Protein AF-A0A925A3A0-F1 (afdb_monomer_lite)

Structure (mmCIF, N/CA/C/O backbone):
data_AF-A0A925A3A0-F1
#
_entry.id   AF-A0A925A3A0-F1
#
loop_
_atom_site.g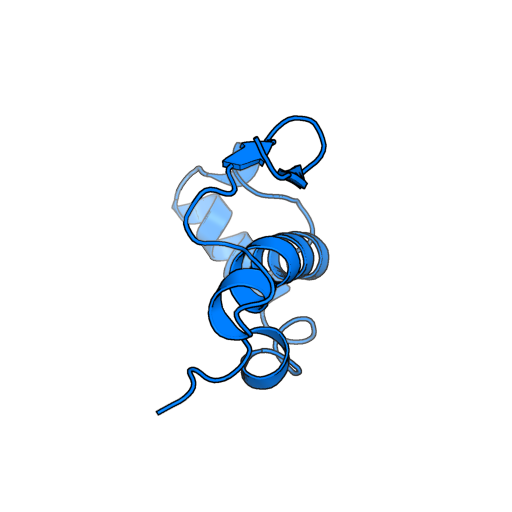roup_PDB
_atom_site.id
_atom_site.type_symbol
_atom_site.label_atom_id
_atom_site.label_alt_id
_atom_site.label_comp_id
_atom_site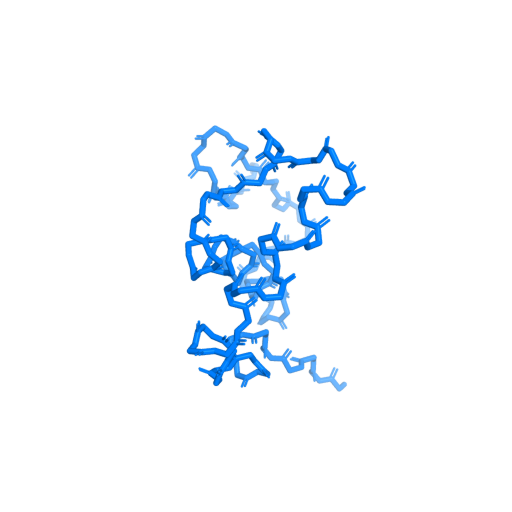.label_asym_id
_atom_site.label_entity_id
_atom_site.label_seq_id
_atom_site.pdbx_PDB_ins_code
_atom_site.Cartn_x
_atom_site.Cartn_y
_atom_site.Cartn_z
_atom_site.occupancy
_atom_site.B_iso_or_equiv
_atom_site.auth_seq_id
_atom_site.auth_comp_id
_atom_site.auth_asym_id
_atom_site.auth_atom_id
_atom_site.pdbx_PDB_model_num
ATOM 1 N N . MET A 1 1 ? 0.413 -13.040 19.579 1.00 56.38 1 MET A N 1
ATOM 2 C CA . MET A 1 1 ? 1.547 -12.830 18.656 1.00 56.38 1 MET A CA 1
ATOM 3 C C . MET A 1 1 ? 1.198 -11.599 17.839 1.00 56.38 1 MET A C 1
ATOM 5 O O . MET A 1 1 ? 0.133 -11.609 17.240 1.00 56.38 1 MET A O 1
ATOM 9 N N . SER A 1 2 ? 1.979 -10.521 17.926 1.00 67.12 2 SER A N 1
ATOM 10 C CA . SER A 1 2 ? 1.714 -9.321 17.118 1.00 67.12 2 SER A CA 1
ATOM 11 C C . SER A 1 2 ? 2.144 -9.591 15.678 1.00 67.12 2 SER A C 1
ATOM 13 O O . SER A 1 2 ? 3.184 -10.220 15.471 1.00 67.12 2 SER A O 1
ATOM 15 N N . LEU A 1 3 ? 1.341 -9.173 14.700 1.00 81.06 3 LEU A N 1
ATOM 16 C CA . LEU A 1 3 ? 1.728 -9.258 13.294 1.00 81.06 3 LEU A CA 1
ATOM 17 C C . LEU A 1 3 ? 2.848 -8.245 13.027 1.00 81.06 3 LEU A C 1
ATOM 19 O O . LEU A 1 3 ? 2.826 -7.126 13.538 1.00 81.06 3 LEU A O 1
ATOM 23 N N . THR A 1 4 ? 3.854 -8.644 12.249 1.00 87.50 4 THR A N 1
ATOM 24 C CA . THR A 1 4 ? 4.939 -7.741 11.851 1.00 87.50 4 THR A CA 1
ATOM 25 C C . THR A 1 4 ? 4.390 -6.643 10.942 1.00 87.50 4 THR A C 1
ATOM 27 O O . THR A 1 4 ? 3.619 -6.929 10.028 1.00 87.50 4 THR A O 1
ATOM 30 N N . SER A 1 5 ? 4.814 -5.400 11.184 1.00 90.19 5 SER A N 1
ATOM 31 C CA . SER A 1 5 ? 4.525 -4.260 10.308 1.00 90.19 5 SER A CA 1
ATOM 32 C C . SER A 1 5 ? 4.945 -4.564 8.868 1.00 90.19 5 SER A C 1
ATOM 34 O O . SER A 1 5 ? 6.036 -5.091 8.618 1.00 90.19 5 SER A O 1
ATOM 36 N N . ILE A 1 6 ? 4.087 -4.197 7.918 1.00 92.31 6 ILE A N 1
ATOM 37 C CA . ILE A 1 6 ? 4.379 -4.295 6.492 1.00 92.31 6 ILE A CA 1
ATOM 38 C C . ILE A 1 6 ? 5.576 -3.411 6.159 1.00 92.31 6 ILE A C 1
ATOM 40 O O . ILE A 1 6 ? 6.480 -3.883 5.475 1.00 92.31 6 ILE A O 1
ATOM 44 N N . ALA A 1 7 ? 5.650 -2.195 6.714 1.00 93.12 7 ALA A N 1
ATOM 45 C CA . ALA A 1 7 ? 6.782 -1.297 6.492 1.00 93.12 7 ALA A CA 1
ATOM 46 C C . ALA A 1 7 ? 8.128 -1.957 6.825 1.00 93.12 7 ALA A C 1
ATOM 48 O O . ALA A 1 7 ? 9.085 -1.846 6.057 1.00 93.12 7 ALA A O 1
ATOM 49 N N . VAL A 1 8 ? 8.186 -2.701 7.935 1.00 93.06 8 VAL A N 1
ATOM 50 C CA . VAL A 1 8 ? 9.386 -3.452 8.332 1.00 93.06 8 VAL A CA 1
ATOM 51 C C . VAL A 1 8 ? 9.668 -4.593 7.355 1.00 93.06 8 VAL A C 1
ATOM 53 O O . VAL A 1 8 ? 10.803 -4.757 6.908 1.00 93.06 8 VAL A O 1
ATOM 56 N N . ALA A 1 9 ? 8.647 -5.371 6.991 1.00 92.31 9 ALA A N 1
ATOM 57 C CA . ALA A 1 9 ? 8.802 -6.519 6.100 1.00 92.31 9 ALA A CA 1
ATOM 58 C C . ALA A 1 9 ? 9.224 -6.129 4.669 1.00 92.31 9 ALA A C 1
ATOM 60 O O . ALA A 1 9 ? 9.888 -6.911 3.985 1.00 92.31 9 ALA A O 1
ATOM 61 N N . THR A 1 10 ? 8.861 -4.926 4.214 1.00 93.25 10 THR A N 1
ATOM 62 C CA . THR A 1 10 ? 9.062 -4.477 2.829 1.00 93.25 10 THR A CA 1
ATOM 63 C C . THR A 1 10 ? 10.121 -3.388 2.667 1.00 93.25 10 THR A C 1
ATOM 65 O O . THR A 1 10 ? 10.240 -2.831 1.579 1.00 93.25 10 THR A O 1
ATOM 68 N N . ALA A 1 11 ? 10.912 -3.078 3.699 1.00 92.81 11 ALA A N 1
ATOM 69 C CA . ALA A 1 11 ? 11.834 -1.935 3.700 1.00 92.81 11 ALA A CA 1
ATOM 70 C C . ALA A 1 11 ? 12.786 -1.871 2.483 1.00 92.81 11 ALA A C 1
ATOM 72 O O . ALA A 1 11 ? 13.085 -0.792 1.983 1.00 92.81 11 ALA A O 1
ATOM 73 N N . ALA A 1 12 ? 13.237 -3.019 1.963 1.00 91.56 12 ALA A N 1
ATOM 74 C CA . ALA A 1 12 ? 14.151 -3.087 0.816 1.00 91.56 12 ALA A CA 1
ATOM 75 C C . ALA A 1 12 ? 13.450 -3.180 -0.557 1.00 91.56 12 ALA A C 1
ATOM 77 O O . ALA A 1 12 ? 14.112 -3.223 -1.594 1.00 91.56 12 ALA A O 1
ATOM 78 N N . TRP A 1 13 ? 12.120 -3.275 -0.595 1.00 92.50 13 TRP A N 1
ATOM 79 C CA . TRP A 1 13 ? 11.380 -3.580 -1.821 1.00 92.50 13 TRP A CA 1
ATOM 80 C C . TRP A 1 13 ? 11.272 -2.414 -2.810 1.00 92.50 13 TRP A C 1
ATOM 82 O O . TRP A 1 13 ? 11.349 -2.704 -4.007 1.00 92.50 13 TRP A O 1
ATOM 92 N N . PRO A 1 14 ? 11.125 -1.136 -2.392 1.00 88.31 14 PRO A N 1
ATOM 93 C CA . PRO A 1 14 ? 11.036 -0.012 -3.329 1.00 88.31 14 PRO A CA 1
ATOM 94 C C . PRO A 1 14 ? 12.149 -0.001 -4.382 1.00 88.31 14 PRO A C 1
ATOM 96 O O . PRO A 1 14 ? 11.875 0.141 -5.571 1.00 88.31 14 PRO A O 1
ATOM 99 N N . ALA A 1 15 ? 13.385 -0.294 -3.968 1.00 84.38 15 ALA A N 1
ATOM 100 C CA . ALA A 1 15 ? 14.550 -0.328 -4.850 1.00 84.38 15 ALA A CA 1
ATOM 101 C C . ALA A 1 15 ? 14.583 -1.521 -5.829 1.00 84.38 15 ALA A C 1
ATOM 103 O O . ALA A 1 15 ? 15.357 -1.509 -6.783 1.00 84.38 15 ALA A O 1
ATOM 104 N N . LEU A 1 16 ? 13.787 -2.572 -5.598 1.00 90.12 16 LEU A N 1
ATOM 105 C CA . LEU A 1 16 ? 13.918 -3.862 -6.291 1.00 90.12 16 LEU A CA 1
ATOM 106 C C . LEU A 1 16 ? 12.670 -4.275 -7.083 1.00 90.12 16 LEU A C 1
ATOM 108 O O . LEU A 1 16 ? 12.759 -5.096 -7.999 1.00 90.12 16 LEU A O 1
ATOM 112 N N . ALA A 1 17 ? 11.493 -3.767 -6.713 1.00 92.50 17 ALA A N 1
ATOM 113 C CA . ALA A 1 17 ? 10.220 -4.328 -7.157 1.00 92.50 17 ALA A CA 1
ATOM 114 C C . ALA A 1 17 ? 9.563 -3.586 -8.334 1.00 92.50 17 ALA A C 1
ATOM 116 O O . ALA A 1 17 ? 8.725 -4.194 -9.004 1.00 92.50 17 ALA A O 1
ATOM 117 N N . GLN A 1 18 ? 9.951 -2.335 -8.634 1.00 92.69 18 GLN A N 1
ATOM 118 C CA . GLN A 1 18 ? 9.298 -1.502 -9.663 1.00 92.69 18 GLN A CA 1
ATOM 119 C C . GLN A 1 18 ? 9.225 -2.209 -11.025 1.00 92.69 18 GLN A C 1
ATOM 121 O O . GLN A 1 18 ? 8.132 -2.454 -11.533 1.00 92.69 18 GLN A O 1
ATOM 126 N N . THR A 1 19 ? 10.362 -2.640 -11.581 1.00 92.50 19 THR A N 1
ATOM 127 C CA . THR A 1 19 ? 10.414 -3.279 -12.910 1.00 92.50 19 THR A CA 1
ATOM 128 C C . THR A 1 19 ? 9.569 -4.552 -12.978 1.00 92.50 19 THR A C 1
ATOM 130 O O . THR A 1 19 ? 8.845 -4.787 -13.948 1.00 92.50 19 THR A O 1
ATOM 133 N N . LYS A 1 20 ? 9.626 -5.387 -11.930 1.00 92.75 20 LYS A N 1
ATOM 134 C CA . LYS A 1 20 ? 8.838 -6.627 -11.869 1.00 92.75 20 LYS A CA 1
ATOM 135 C C . LYS A 1 20 ? 7.343 -6.326 -11.790 1.00 92.75 20 LYS A C 1
ATOM 137 O O . LYS A 1 20 ? 6.557 -6.972 -12.483 1.00 92.75 20 LYS A O 1
ATOM 142 N N . ARG A 1 21 ? 6.949 -5.328 -10.995 1.00 92.94 21 ARG A N 1
ATOM 143 C CA . ARG A 1 21 ? 5.556 -4.890 -10.875 1.00 92.94 21 ARG A CA 1
ATOM 144 C C . ARG A 1 21 ? 5.027 -4.300 -12.176 1.00 92.94 21 ARG A C 1
ATOM 146 O O . ARG A 1 21 ? 3.906 -4.615 -12.549 1.00 92.94 21 ARG A O 1
ATOM 153 N N . GLU A 1 22 ? 5.796 -3.479 -12.880 1.00 93.38 22 GLU A N 1
ATOM 154 C CA . GLU A 1 22 ? 5.382 -2.915 -14.172 1.00 93.38 22 GLU A CA 1
ATOM 155 C C . GLU A 1 22 ? 5.140 -3.997 -15.225 1.00 93.38 22 GLU A C 1
ATOM 157 O O . GLU A 1 22 ? 4.172 -3.930 -15.983 1.00 93.38 22 GLU A O 1
ATOM 162 N N . ALA A 1 23 ? 6.016 -5.004 -15.290 1.00 93.88 23 ALA A N 1
ATOM 163 C CA . ALA A 1 23 ? 5.820 -6.146 -16.177 1.00 93.88 23 ALA A CA 1
ATOM 164 C C . ALA A 1 23 ? 4.556 -6.932 -15.794 1.00 93.88 23 ALA A C 1
ATOM 166 O O . ALA A 1 23 ? 3.761 -7.297 -16.660 1.00 93.88 23 ALA A O 1
ATOM 167 N N . TRP A 1 24 ? 4.340 -7.144 -14.495 1.00 94.75 24 TRP A N 1
ATOM 168 C CA . TRP A 1 24 ? 3.152 -7.812 -13.969 1.00 94.75 24 TRP A CA 1
ATOM 169 C C . TRP A 1 24 ? 1.854 -7.036 -14.255 1.00 94.75 24 TRP A C 1
ATOM 171 O O . TRP A 1 24 ? 0.902 -7.634 -14.752 1.00 94.75 24 TRP A O 1
ATOM 181 N N . ARG A 1 25 ? 1.830 -5.711 -14.050 1.00 94.75 25 ARG A N 1
ATOM 182 C CA . ARG A 1 25 ? 0.678 -4.835 -14.345 1.00 94.75 25 ARG A CA 1
ATOM 183 C C . ARG A 1 25 ? 0.274 -4.890 -15.811 1.00 94.75 25 ARG A C 1
ATOM 185 O O . ARG A 1 25 ? -0.904 -5.053 -16.104 1.00 94.75 25 ARG A O 1
ATOM 192 N N . ARG A 1 26 ? 1.256 -4.807 -16.716 1.00 94.06 26 ARG A N 1
ATOM 193 C CA . ARG A 1 26 ? 1.032 -4.920 -18.164 1.00 94.06 26 ARG A CA 1
ATOM 194 C C . ARG A 1 26 ? 0.514 -6.299 -18.551 1.00 94.06 26 ARG A C 1
ATOM 196 O O . ARG A 1 26 ? -0.412 -6.399 -19.341 1.00 94.06 26 ARG A O 1
ATOM 203 N N . LYS A 1 27 ? 1.088 -7.361 -17.977 1.00 96.31 27 LYS A N 1
ATOM 204 C CA . LYS A 1 27 ? 0.663 -8.741 -18.248 1.00 96.31 27 LYS A CA 1
ATOM 205 C C . LYS A 1 27 ? -0.788 -9.000 -17.831 1.00 96.31 27 LYS A C 1
ATOM 207 O O . LYS A 1 27 ? -1.448 -9.815 -18.464 1.00 96.31 27 LYS A O 1
ATOM 212 N N . LEU A 1 28 ? -1.246 -8.364 -16.754 1.00 95.88 28 LEU A N 1
ATOM 213 C CA . LEU A 1 28 ? -2.585 -8.568 -16.200 1.00 95.88 28 LEU A CA 1
ATOM 214 C C . LEU A 1 28 ? -3.615 -7.517 -16.627 1.00 95.88 28 LEU A C 1
ATOM 216 O O . LEU A 1 28 ? -4.760 -7.625 -16.209 1.00 95.88 28 LEU A O 1
ATOM 220 N N . ASP A 1 29 ? -3.222 -6.524 -17.424 1.00 93.56 29 ASP A N 1
ATOM 221 C CA . ASP A 1 29 ? -4.087 -5.419 -17.856 1.00 93.56 29 ASP A CA 1
ATOM 222 C C . ASP A 1 29 ? -4.772 -4.667 -16.693 1.00 93.56 29 ASP A C 1
ATOM 224 O O . ASP A 1 29 ? -5.951 -4.330 -16.708 1.00 93.56 29 ASP A O 1
ATOM 228 N N . ILE A 1 30 ? -4.005 -4.412 -15.629 1.00 92.50 30 ILE A N 1
ATOM 229 C CA . ILE A 1 30 ? -4.461 -3.706 -14.413 1.00 92.50 30 ILE A CA 1
ATOM 230 C C . ILE A 1 30 ? -3.707 -2.393 -14.199 1.00 92.50 30 ILE A C 1
ATOM 232 O O . ILE A 1 30 ? -3.607 -1.882 -13.082 1.00 92.50 30 ILE A O 1
ATOM 236 N N . SER A 1 31 ? -3.117 -1.853 -15.264 1.00 89.69 31 SER A N 1
ATOM 237 C CA . SER A 1 31 ? -2.306 -0.639 -15.192 1.00 89.69 31 SER A CA 1
ATOM 238 C C . SER A 1 31 ? -3.096 0.536 -14.616 1.00 89.69 31 SER A C 1
ATOM 240 O O . SER A 1 31 ? -2.561 1.228 -13.756 1.00 89.69 31 SER A O 1
ATOM 242 N N . GLU A 1 32 ? -4.363 0.698 -14.999 1.00 89.94 32 GLU A N 1
ATOM 243 C CA . GLU A 1 32 ? -5.239 1.784 -14.531 1.00 89.94 32 GLU A CA 1
ATOM 244 C C . GLU A 1 32 ? -5.739 1.605 -13.085 1.00 89.94 32 GLU A C 1
ATOM 246 O O . GLU A 1 32 ? -6.191 2.559 -12.463 1.00 89.94 32 GLU A O 1
ATOM 251 N N . GLN A 1 33 ? -5.628 0.399 -12.516 1.00 88.75 33 GLN A N 1
ATOM 252 C CA . GLN A 1 33 ? -6.059 0.093 -11.140 1.00 88.75 33 GLN A CA 1
ATOM 253 C C . GLN A 1 33 ? -4.942 0.292 -10.104 1.00 88.75 33 GLN A C 1
ATOM 255 O O . GLN A 1 33 ? -5.134 0.064 -8.912 1.00 88.75 33 GLN A O 1
ATOM 260 N N . CYS A 1 34 ? -3.745 0.652 -10.560 1.00 89.06 34 CYS A N 1
ATOM 261 C CA . CYS A 1 34 ? -2.518 0.679 -9.779 1.00 89.06 34 CYS A CA 1
ATOM 262 C C . CYS A 1 34 ? -1.821 2.027 -9.957 1.00 89.06 34 CYS A C 1
ATOM 264 O O . CYS A 1 34 ? -1.695 2.503 -11.084 1.00 89.06 34 CYS A O 1
ATOM 266 N N . LEU A 1 35 ? -1.256 2.583 -8.883 1.00 88.44 35 LEU A N 1
ATOM 267 C CA . LEU A 1 35 ? -0.398 3.767 -8.997 1.00 88.44 35 LEU A CA 1
ATOM 268 C C . LEU A 1 35 ? 0.826 3.480 -9.868 1.00 88.44 35 LEU A C 1
ATOM 270 O O . LEU A 1 35 ? 1.307 2.344 -9.926 1.00 88.44 35 LEU A O 1
ATOM 274 N N . GLU A 1 36 ? 1.352 4.498 -10.543 1.00 87.50 36 GLU A N 1
ATOM 275 C CA . GLU A 1 36 ? 2.522 4.349 -11.408 1.00 87.50 36 GLU A CA 1
ATOM 276 C C . GLU A 1 36 ? 3.745 3.867 -10.614 1.00 87.50 36 GLU A C 1
ATOM 278 O O . GLU A 1 36 ? 4.312 2.811 -10.926 1.00 87.50 36 GLU A O 1
ATOM 283 N N . SER A 1 37 ? 4.046 4.549 -9.510 1.00 92.38 37 SER A N 1
ATOM 284 C CA . SER A 1 37 ? 5.116 4.186 -8.587 1.00 92.38 37 SER A CA 1
ATOM 285 C C . SER A 1 37 ? 4.711 3.040 -7.659 1.00 92.38 37 SER A C 1
ATOM 287 O O . SER A 1 37 ? 3.637 3.023 -7.053 1.00 92.38 37 SER A O 1
ATOM 289 N N . PHE A 1 38 ? 5.589 2.048 -7.536 1.00 93.00 38 PHE A N 1
ATOM 290 C CA . PHE A 1 38 ? 5.471 0.998 -6.534 1.00 93.00 38 PHE A CA 1
ATOM 291 C C . PHE A 1 38 ? 5.647 1.549 -5.123 1.00 93.00 38 PHE A C 1
ATOM 293 O O . PHE A 1 38 ? 4.944 1.103 -4.226 1.00 93.00 38 PHE A O 1
ATOM 300 N N . GLU A 1 39 ? 6.559 2.502 -4.931 1.00 93.94 39 GLU A N 1
ATOM 301 C CA . GLU A 1 39 ? 6.814 3.104 -3.624 1.00 93.94 39 GLU A CA 1
ATOM 302 C C . GLU A 1 39 ? 5.570 3.826 -3.103 1.00 93.94 39 GLU A C 1
ATOM 304 O O . GLU A 1 39 ? 5.151 3.580 -1.976 1.00 93.94 39 GLU A O 1
ATOM 309 N N . GLU A 1 40 ? 4.913 4.619 -3.952 1.00 93.44 40 GLU A N 1
ATOM 310 C CA . GLU A 1 40 ? 3.657 5.293 -3.601 1.00 93.44 40 GLU A CA 1
ATOM 311 C C . GLU A 1 40 ? 2.551 4.277 -3.296 1.00 93.44 40 GLU A C 1
ATOM 313 O O . GLU A 1 40 ? 1.875 4.372 -2.273 1.00 93.44 40 GLU A O 1
ATOM 318 N N . GLN A 1 41 ? 2.403 3.247 -4.139 1.00 93.25 41 GLN A N 1
ATOM 319 C CA . GLN A 1 41 ? 1.419 2.188 -3.908 1.00 93.25 41 GLN A CA 1
ATOM 320 C C . GLN A 1 41 ? 1.658 1.465 -2.579 1.00 93.25 41 GLN A C 1
ATOM 322 O O . GLN A 1 41 ? 0.706 1.170 -1.857 1.00 93.25 41 GLN A O 1
ATOM 327 N N . LEU A 1 42 ? 2.916 1.147 -2.277 1.00 95.00 42 LEU A N 1
ATOM 328 C CA . LEU A 1 42 ? 3.309 0.458 -1.057 1.00 95.00 42 LEU A CA 1
ATOM 329 C C . LEU A 1 42 ? 3.088 1.349 0.168 1.00 95.00 42 LEU A C 1
ATOM 331 O O . LEU A 1 42 ? 2.600 0.854 1.180 1.00 95.00 42 LEU A O 1
ATOM 335 N N . ALA A 1 43 ? 3.375 2.648 0.070 1.00 93.69 43 ALA A N 1
ATOM 336 C CA . ALA A 1 43 ? 3.104 3.609 1.132 1.00 93.69 43 ALA A CA 1
ATOM 337 C C . ALA A 1 43 ? 1.606 3.674 1.476 1.00 93.69 43 ALA A C 1
ATOM 339 O O . ALA A 1 43 ? 1.258 3.648 2.657 1.00 93.69 43 ALA A O 1
ATOM 340 N N . GLU A 1 44 ? 0.712 3.668 0.478 1.00 93.12 44 GLU A N 1
ATOM 341 C CA . GLU A 1 44 ? -0.740 3.628 0.723 1.00 93.12 44 GLU A CA 1
ATOM 342 C C . GLU A 1 44 ? -1.182 2.328 1.405 1.00 93.12 44 GLU A C 1
ATOM 344 O O . GLU A 1 44 ? -2.001 2.350 2.326 1.00 93.12 44 GLU A O 1
ATOM 349 N N . VAL A 1 45 ? -0.612 1.188 0.999 1.00 93.81 45 VAL A N 1
ATOM 350 C CA . VAL A 1 45 ? -0.893 -0.108 1.635 1.00 93.81 45 VAL A CA 1
ATOM 351 C C . VAL A 1 45 ? -0.406 -0.123 3.084 1.00 93.81 45 VAL A C 1
ATOM 353 O O . VAL A 1 45 ? -1.150 -0.546 3.965 1.00 93.81 45 VAL A O 1
ATOM 356 N N . ILE A 1 46 ? 0.809 0.365 3.348 1.00 94.75 46 ILE A N 1
ATOM 357 C CA . ILE A 1 46 ? 1.368 0.475 4.702 1.00 94.75 46 ILE A CA 1
ATOM 358 C C . ILE A 1 46 ? 0.474 1.362 5.571 1.00 94.75 46 ILE A C 1
ATOM 360 O O . ILE A 1 46 ? 0.092 0.950 6.664 1.00 94.75 46 ILE A O 1
ATOM 364 N N . GLN A 1 47 ? 0.088 2.543 5.081 1.00 92.69 47 GLN A N 1
ATOM 365 C CA . GLN A 1 47 ? -0.768 3.474 5.819 1.00 92.69 47 GLN A CA 1
ATOM 366 C C . GLN A 1 47 ? -2.121 2.851 6.187 1.00 92.69 47 GLN A C 1
ATOM 368 O O . GLN A 1 47 ? -2.642 3.112 7.270 1.00 92.69 47 GLN A O 1
ATOM 373 N N . PHE A 1 48 ? -2.682 2.019 5.309 1.00 94.31 48 PHE A N 1
ATOM 374 C CA . PHE A 1 48 ? -3.922 1.304 5.584 1.00 94.31 48 PHE A CA 1
ATOM 375 C C . PHE A 1 48 ? -3.733 0.167 6.602 1.00 94.31 48 PHE A C 1
ATOM 377 O O . PHE A 1 48 ? -4.461 0.113 7.595 1.00 94.31 48 PHE A O 1
ATOM 384 N N . VAL A 1 49 ? -2.772 -0.734 6.364 1.00 93.75 49 VAL A N 1
ATOM 385 C CA . VAL A 1 49 ? -2.637 -2.015 7.084 1.00 93.75 49 VAL A CA 1
ATOM 386 C C . VAL A 1 49 ? -1.933 -1.869 8.433 1.00 93.75 49 VAL A C 1
ATOM 388 O O . VAL A 1 49 ? -2.374 -2.470 9.414 1.00 93.75 49 VAL A O 1
ATOM 391 N N . ASP A 1 50 ? -0.863 -1.075 8.527 1.00 93.62 50 ASP A N 1
ATOM 392 C CA . ASP A 1 50 ? -0.038 -1.043 9.745 1.00 93.62 50 ASP A CA 1
ATOM 393 C C . ASP A 1 50 ? -0.786 -0.432 10.936 1.00 93.62 50 ASP A C 1
ATOM 395 O O . ASP A 1 50 ? -0.562 -0.830 12.082 1.00 93.62 50 ASP A O 1
ATOM 399 N N . LEU A 1 51 ? -1.734 0.475 10.687 1.00 91.69 51 LEU A N 1
ATOM 400 C CA . LEU A 1 51 ? -2.603 1.014 11.735 1.00 91.69 51 LEU A CA 1
ATOM 401 C C . LEU A 1 51 ? -3.528 -0.071 12.324 1.00 91.69 51 LEU A C 1
ATOM 403 O O . LEU A 1 51 ? -3.818 -0.049 13.519 1.00 91.69 51 LEU A O 1
ATOM 407 N N . ILE A 1 52 ? -3.933 -1.059 11.519 1.00 90.62 52 ILE A N 1
ATOM 408 C CA . ILE A 1 52 ? -4.709 -2.219 11.984 1.00 90.62 52 ILE A CA 1
ATOM 409 C C . ILE A 1 52 ? -3.816 -3.142 12.818 1.00 90.62 52 ILE A C 1
ATOM 411 O O . ILE A 1 52 ? -4.178 -3.527 13.927 1.00 90.62 52 ILE A O 1
ATOM 415 N N . PHE A 1 53 ? -2.629 -3.489 12.308 1.00 90.06 53 PHE A N 1
ATOM 416 C CA . PHE A 1 53 ? -1.730 -4.445 12.970 1.00 90.06 53 PHE A CA 1
ATOM 417 C C . PHE A 1 53 ? -1.154 -3.915 14.284 1.00 90.06 53 PHE A C 1
ATOM 419 O O . PHE A 1 53 ? -0.916 -4.692 15.207 1.00 90.06 53 PHE A O 1
ATOM 426 N N . SER A 1 54 ? -0.969 -2.600 14.389 1.00 88.38 54 SER A N 1
ATOM 427 C CA . SER A 1 54 ? -0.557 -1.936 15.629 1.00 88.38 54 SER A CA 1
ATOM 428 C C . SER A 1 54 ? -1.692 -1.756 16.643 1.00 88.38 54 SER A C 1
ATOM 430 O O . SER A 1 54 ? -1.419 -1.398 17.787 1.00 88.38 54 SER A O 1
ATOM 432 N N . GLY A 1 55 ? -2.950 -1.996 16.254 1.00 88.31 55 GLY A N 1
ATOM 433 C CA . GLY A 1 55 ? -4.122 -1.723 17.091 1.00 88.31 55 GLY A CA 1
ATOM 434 C C . GLY A 1 55 ? -4.433 -0.231 17.258 1.00 88.31 55 GLY A C 1
ATOM 435 O O . GLY A 1 55 ? -5.203 0.130 18.143 1.00 88.31 55 GLY A O 1
ATOM 436 N N . ALA A 1 56 ? -3.845 0.636 16.426 1.00 90.12 56 ALA A N 1
ATOM 437 C CA . ALA A 1 56 ? -4.133 2.070 16.409 1.00 90.12 56 ALA A CA 1
ATOM 438 C C . ALA A 1 56 ? -5.536 2.380 15.849 1.00 90.12 56 ALA A C 1
ATOM 440 O O . ALA A 1 56 ? -6.087 3.445 16.116 1.00 90.12 56 ALA A O 1
ATOM 441 N N . VAL A 1 57 ? -6.113 1.452 15.079 1.00 92.25 57 VAL A N 1
ATOM 442 C CA . VAL A 1 57 ? -7.491 1.512 14.574 1.00 92.25 57 VAL A CA 1
ATOM 443 C C . VAL A 1 57 ? -8.415 0.772 15.533 1.00 92.25 57 VAL A C 1
ATOM 445 O O . VAL A 1 57 ? -8.200 -0.403 15.837 1.00 92.25 57 VAL A O 1
ATOM 448 N N . ARG A 1 58 ? -9.469 1.447 15.989 1.00 90.88 58 ARG A N 1
ATOM 449 C CA . ARG A 1 58 ? -10.525 0.829 16.795 1.00 90.88 58 ARG A CA 1
ATOM 450 C C . ARG A 1 58 ? -11.360 -0.152 15.969 1.00 90.88 58 ARG A C 1
ATOM 452 O O . ARG A 1 58 ? -11.497 -0.002 14.761 1.00 90.88 58 ARG A O 1
ATOM 459 N N . ALA A 1 59 ? -11.988 -1.121 16.633 1.00 89.94 59 ALA A N 1
ATOM 460 C CA . ALA A 1 59 ? -12.825 -2.125 15.968 1.00 89.94 59 ALA A CA 1
ATOM 461 C C . ALA A 1 59 ? -14.068 -1.541 15.262 1.00 89.94 59 ALA A C 1
ATOM 463 O O . ALA A 1 59 ? -14.608 -2.180 14.364 1.00 89.94 59 ALA A O 1
ATOM 464 N N . ASP A 1 60 ? -14.519 -0.354 15.677 1.00 93.94 60 ASP A N 1
ATOM 465 C CA . ASP A 1 60 ? -15.660 0.385 15.126 1.00 93.94 60 ASP A CA 1
ATOM 466 C C . ASP A 1 60 ? -15.258 1.453 14.094 1.00 93.94 60 ASP A C 1
ATOM 468 O O . A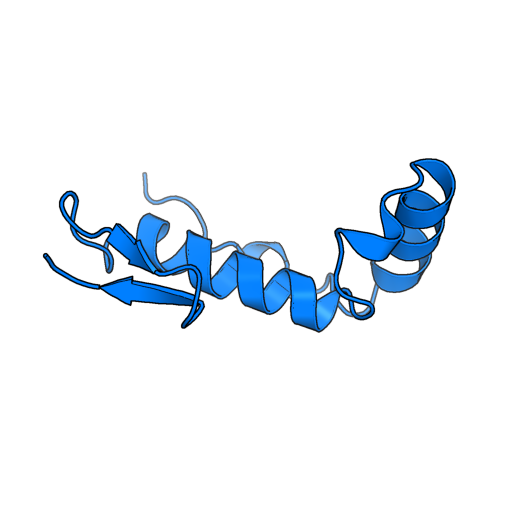SP A 1 60 ? -16.126 2.100 13.511 1.00 93.94 60 ASP A O 1
ATOM 472 N N . ALA A 1 61 ? -13.960 1.645 13.846 1.00 94.62 61 ALA A N 1
ATOM 473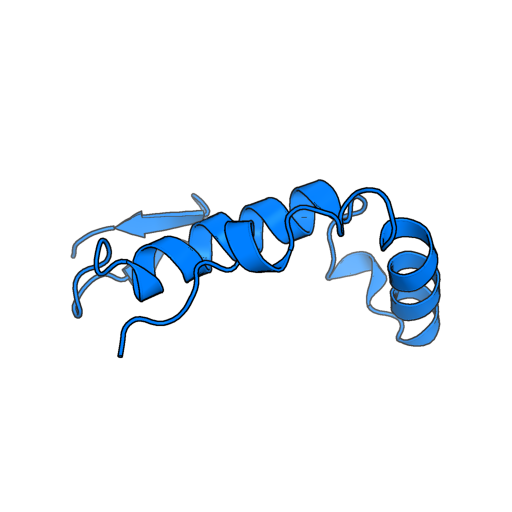 C CA . ALA A 1 61 ? -13.488 2.638 12.893 1.00 94.62 61 ALA A CA 1
ATOM 474 C C . ALA A 1 61 ? -13.800 2.232 11.446 1.00 94.62 61 ALA A C 1
ATOM 476 O O . ALA A 1 61 ? -13.749 1.057 11.068 1.00 94.62 61 ALA A O 1
ATOM 477 N N . VAL A 1 62 ? -14.058 3.233 10.606 1.00 94.19 62 VAL A N 1
ATOM 478 C CA . VAL A 1 62 ? -14.376 3.052 9.188 1.00 94.19 62 VAL A CA 1
ATOM 479 C C . VAL A 1 62 ? -13.279 3.678 8.335 1.00 94.19 62 VAL A C 1
ATOM 481 O O . VAL A 1 62 ? -12.759 4.757 8.626 1.00 94.19 62 VAL A O 1
ATOM 484 N N . TRP A 1 63 ? -12.901 2.990 7.259 1.00 93.75 63 TRP A N 1
ATOM 485 C CA . TRP A 1 63 ? -11.971 3.537 6.279 1.00 93.75 63 TRP A CA 1
ATOM 486 C C . TRP A 1 63 ? -12.688 4.510 5.342 1.00 93.75 63 TRP A C 1
ATOM 488 O O . TRP A 1 63 ? -13.543 4.103 4.549 1.00 93.75 63 TRP A O 1
ATOM 498 N N . ASP A 1 64 ? -12.303 5.784 5.386 1.00 93.19 64 ASP A N 1
ATOM 499 C CA . ASP A 1 64 ? -12.727 6.777 4.405 1.00 93.19 64 ASP A CA 1
ATOM 500 C C . ASP A 1 64 ? -11.829 6.693 3.168 1.00 93.19 64 ASP A C 1
ATOM 502 O O . ASP A 1 64 ? -10.632 7.000 3.196 1.00 93.19 64 ASP A O 1
ATOM 506 N N . ARG A 1 65 ? -12.435 6.283 2.052 1.00 89.50 65 ARG A N 1
ATOM 507 C CA . ARG A 1 65 ? -11.754 6.144 0.762 1.00 89.50 65 ARG A CA 1
ATOM 508 C C . ARG A 1 65 ? -11.408 7.483 0.116 1.00 89.50 65 ARG A C 1
ATOM 510 O O . ARG A 1 65 ? -10.450 7.525 -0.649 1.00 89.50 65 ARG A O 1
ATOM 517 N N . ALA A 1 66 ? -12.170 8.541 0.385 1.00 90.12 66 ALA A N 1
ATOM 518 C CA . ALA A 1 66 ? -11.965 9.850 -0.223 1.00 90.12 66 ALA A CA 1
ATOM 519 C C . ALA A 1 66 ? -10.707 10.522 0.334 1.00 90.12 66 ALA A C 1
ATOM 521 O O . ALA A 1 66 ? -9.899 11.046 -0.429 1.00 90.12 66 ALA A O 1
ATOM 522 N N . ILE A 1 67 ? -10.510 10.451 1.652 1.00 89.50 67 ILE A N 1
ATOM 523 C CA . ILE A 1 67 ? -9.334 11.039 2.317 1.00 89.50 67 ILE A CA 1
ATOM 524 C C . ILE A 1 67 ? -8.225 10.022 2.609 1.00 89.50 67 ILE A C 1
ATOM 526 O O . ILE A 1 67 ? -7.177 10.408 3.124 1.00 89.50 67 ILE A O 1
ATOM 530 N N . LYS A 1 68 ? -8.452 8.739 2.294 1.00 89.94 68 LYS A N 1
ATOM 531 C CA . LYS A 1 68 ? -7.543 7.610 2.553 1.00 89.94 68 LYS A CA 1
ATOM 532 C C . LYS A 1 68 ? -7.093 7.545 4.017 1.00 89.94 68 LYS A C 1
ATOM 534 O O . LYS A 1 68 ? -5.899 7.487 4.313 1.00 89.94 68 LYS A O 1
ATOM 539 N N . ARG A 1 69 ? -8.050 7.606 4.950 1.00 92.06 69 ARG A N 1
ATOM 540 C CA . ARG A 1 69 ? -7.782 7.543 6.397 1.00 92.06 69 ARG A CA 1
ATOM 541 C C . ARG A 1 69 ? -8.862 6.779 7.146 1.00 92.06 69 ARG A C 1
ATOM 543 O O . ARG A 1 69 ? -10.029 6.783 6.764 1.00 92.06 69 ARG A O 1
ATOM 550 N N . TRP A 1 70 ? -8.463 6.176 8.259 1.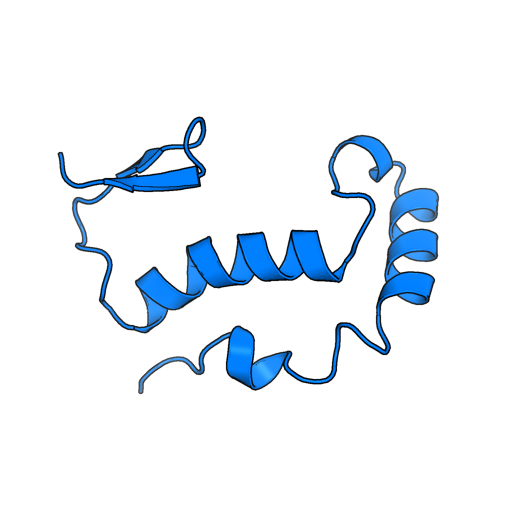00 93.75 70 TRP A N 1
ATOM 551 C CA . TRP A 1 70 ? -9.392 5.683 9.270 1.00 93.75 70 TRP A CA 1
ATOM 552 C C . TRP A 1 70 ? -10.011 6.866 10.017 1.00 93.75 70 TRP A C 1
ATOM 554 O O . TRP A 1 70 ? -9.299 7.807 10.369 1.00 93.75 70 TRP A O 1
ATOM 564 N N . HIS A 1 71 ? -11.316 6.813 10.265 1.00 90.00 71 HIS A N 1
ATOM 565 C CA . HIS A 1 71 ? -12.002 7.736 11.164 1.00 90.00 71 HIS A CA 1
ATOM 566 C C . HIS A 1 71 ? -12.923 6.969 12.107 1.00 90.00 71 HIS A C 1
ATOM 568 O O . HIS A 1 71 ? -13.401 5.873 11.800 1.00 90.00 71 HIS A O 1
ATOM 574 N N . GLU A 1 72 ? -13.128 7.556 13.278 1.00 81.25 72 GLU A N 1
ATOM 575 C CA . GLU A 1 72 ? -14.078 7.069 14.268 1.00 81.25 72 GL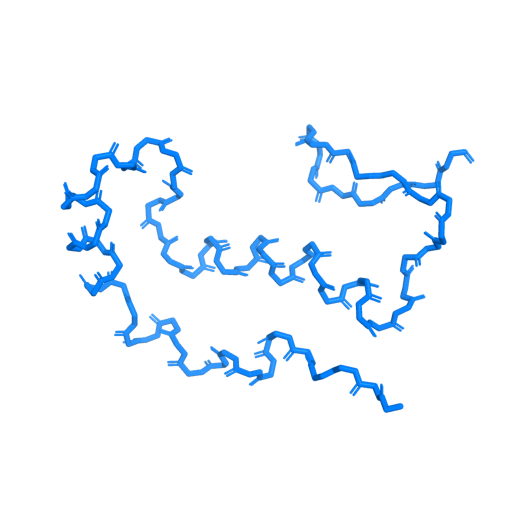U A CA 1
ATOM 576 C C . GLU A 1 72 ? -15.486 7.503 13.842 1.00 81.25 72 GLU A C 1
ATOM 578 O O . GLU A 1 72 ? -15.657 8.597 13.294 1.00 81.25 72 GLU A O 1
ATOM 583 N N . SER A 1 73 ? -16.463 6.612 14.023 1.00 63.91 73 SER A N 1
ATOM 584 C CA . SER A 1 73 ? -17.885 6.929 13.822 1.00 63.91 73 SER A CA 1
ATOM 585 C C . SER A 1 73 ? -18.458 7.712 14.997 1.00 63.91 73 SER A C 1
ATOM 587 O O . SER A 1 73 ? -18.018 7.458 16.141 1.00 63.91 73 SER A O 1
#

Foldseek 3Di:
DQDDQLCVVCVPPQVPCLVVVVVVCVVVVCVVVADNGPVVRSVLVSQPVVCVSVVVADPQWDQDPVVSDTDHD

Sequence (73 aa):
MSLTSIAVATAAWPALAQTKREAWRRKLDISEQCLESFEEQLAEVIQFVDLIFSGAVRADAVWDRAIKRWHES

Secondary structure (DSSP, 8-state):
-PPPPHHHHTTTSHHHHHHHHHHHHHHHT-GGGS-S-HHHHHHHHHHHHHHHHTT-S-TT-EEETTTTEEE--

Radius of gyration: 14.4 Å; chains: 1; bounding box: 32×24×37 Å

pLDDT: mean 90.47, std 6.52, range [56.38, 96.31]